Protein AF-A0A8T7AF57-F1 (afdb_monomer)

Solvent-accessible surface area (backbone atoms only — not comparable to full-atom values): 9172 Å² total; per-residue (Å²): 130,80,87,76,77,49,49,28,36,32,31,24,53,61,13,45,22,53,44,64,68,58,48,50,39,31,76,78,61,33,68,67,54,27,44,52,52,33,52,79,42,25,90,51,70,55,49,76,18,53,39,31,68,56,51,55,46,49,52,51,50,30,72,55,73,88,61,66,60,40,48,44,53,31,41,33,22,44,39,35,70,82,42,35,49,20,58,50,49,22,35,58,77,68,69,49,91,60,85,49,73,49,58,43,60,69,40,77,41,49,80,50,38,66,83,71,60,35,57,34,38,40,22,57,46,61,64,49,26,52,54,28,43,75,71,73,36,51,50,41,67,46,61,83,69,72,92,84,77,60,93,86,52,80,82,65,82,84,84,87,86,88,129

Radius of gyration: 16.0 Å; Cα contacts (8 Å, |Δi|>4): 259; chains: 1; bounding box: 39×40×46 Å

pLDDT: mean 87.39, std 12.37, range [44.38, 97.62]

Mean predicted aligned error: 5.89 Å

Secondary structure (DSSP, 8-state):
-----SEEEEEEHHHHB--HHHHHHHHHHHHHHHHHHHHHTTTSPPPB-TTHHHHHHHHHGGGSSS----EEEEEEESS-HHHHHHHHHHHHHTT-----EEE-TTS-GGGGTTTTT-SEEEES-HHHHHHHHHTT-EEEE-----S-S-TT-TT--------

Nearest PDB structures (foldseek):
  1o4w-assembly1_A-2  TM=4.824E-01  e=2.330E-03  Archaeoglobus fulgidus
  5wc8-assembly1_M  TM=5.034E-01  e=6.801E-02  Mannheimia haemolytica
  3q3i-assembly1_A  TM=5.850E-01  e=4.043E-01  Actinobacillus pleuropneumoniae serovar 1 str. 4074
  5zlt-assembly1_C  TM=4.190E-01  e=1.556E-01  Acinetobacter baumannii
  7ntf-assembly1_A  TM=5.607E-01  e=8.679E-01  Homo sapiens

Sequence (163 aa):
MPDKQKMVVAISSRALFDLQQSHLVFEEQGVEAYCQYQIEHENEVLQPGSAFPLVKKLLRLNELGKARDRVEVILLSRNSADTGLRVFNSIQAHELPITRAAFTSGNSPFRYVEPFGADVFLSSDPNDVANTLQAGVAAATMLPWTKARDSANQDKLCIAFDG

Foldseek 3Di:
DPPPQAAEEEEELQQQFPCVVLVVCCVPPNDVSSLVVLLVCLLPATHGHLCNLVLVLQQCVLVPDDHHRRYAYEYEYCDDPSSCSSSVSNCVVVVPPHDHYDYDPRDQSLVCCVVVVHQEYEYCDVVSQVVNVVVVHHYDHRDGDDPPDDPPPSNDDDDDDDD

Structure (mmCIF, N/CA/C/O backbone):
data_AF-A0A8T7AF57-F1
#
_entry.id   AF-A0A8T7AF57-F1
#
loop_
_atom_site.group_PDB
_atom_site.id
_atom_site.type_symbol
_atom_site.label_atom_id
_atom_site.label_alt_id
_atom_site.label_comp_id
_atom_site.label_asym_id
_atom_site.label_entity_id
_atom_site.label_seq_id
_atom_site.pdbx_PDB_ins_code
_atom_site.Cartn_x
_atom_site.Cartn_y
_atom_site.Cartn_z
_atom_site.occupancy
_atom_site.B_iso_or_equiv
_atom_site.auth_seq_id
_atom_site.auth_comp_id
_atom_site.auth_asym_id
_atom_site.auth_atom_id
_atom_site.pdbx_PDB_model_num
ATOM 1 N N . MET A 1 1 ? -4.411 -10.459 -26.107 1.00 46.31 1 MET A N 1
ATOM 2 C CA . MET A 1 1 ? -4.105 -9.448 -25.076 1.00 46.31 1 MET A CA 1
ATOM 3 C C . MET A 1 1 ? -3.179 -8.435 -25.725 1.00 46.31 1 MET A C 1
ATOM 5 O O . MET A 1 1 ? -2.216 -8.893 -26.331 1.00 46.31 1 MET A O 1
ATOM 9 N N . PRO A 1 2 ? -3.478 -7.126 -25.729 1.00 44.38 2 PRO A N 1
ATOM 10 C CA . PRO A 1 2 ? -2.503 -6.146 -26.202 1.00 44.38 2 PRO A CA 1
ATOM 11 C C . PRO A 1 2 ? -1.232 -6.248 -25.341 1.00 44.38 2 PRO A C 1
ATOM 13 O O . PRO A 1 2 ? -1.329 -6.614 -24.169 1.00 44.38 2 PRO A O 1
ATOM 16 N N . ASP A 1 3 ? -0.066 -5.981 -25.934 1.00 53.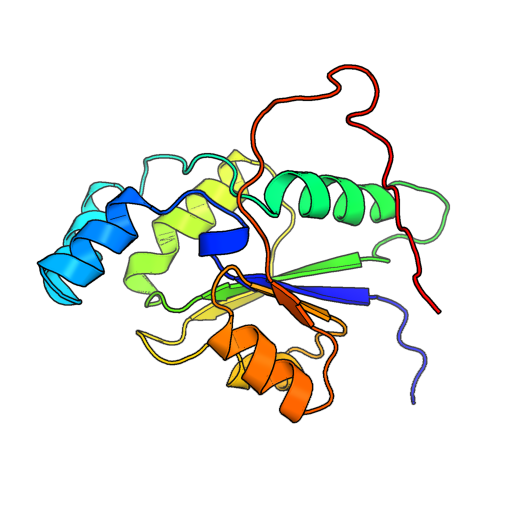12 3 ASP A N 1
ATOM 17 C CA . ASP A 1 3 ? 1.256 -6.055 -25.294 1.00 53.12 3 ASP A CA 1
ATOM 18 C C . ASP A 1 3 ? 1.275 -5.276 -23.970 1.00 53.12 3 ASP A C 1
ATOM 20 O O . ASP A 1 3 ? 1.400 -4.048 -23.938 1.00 53.12 3 ASP A O 1
ATOM 24 N N . LYS A 1 4 ? 1.133 -5.985 -22.848 1.00 63.94 4 LYS A N 1
ATOM 25 C CA . LYS A 1 4 ? 1.224 -5.379 -21.522 1.00 63.94 4 LYS A CA 1
ATOM 26 C C . LYS A 1 4 ? 2.703 -5.163 -21.207 1.00 63.94 4 LYS A C 1
ATOM 28 O O . LYS A 1 4 ? 3.398 -6.079 -20.785 1.00 63.94 4 LYS A O 1
ATOM 33 N N . GLN A 1 5 ? 3.189 -3.942 -21.433 1.00 77.00 5 GLN A N 1
ATOM 34 C CA . GLN A 1 5 ? 4.596 -3.575 -21.218 1.00 77.00 5 GLN A CA 1
ATOM 35 C C . GLN A 1 5 ? 5.009 -3.492 -19.734 1.00 77.00 5 GLN A C 1
ATOM 37 O O . GLN A 1 5 ? 6.205 -3.457 -19.446 1.00 77.00 5 GLN A O 1
ATOM 42 N N . LYS A 1 6 ? 4.049 -3.468 -18.795 1.00 88.25 6 LYS A N 1
ATOM 43 C CA . LYS A 1 6 ? 4.281 -3.193 -17.370 1.00 88.25 6 LYS A CA 1
ATOM 44 C C . LYS A 1 6 ? 3.514 -4.148 -16.459 1.00 88.25 6 LYS A C 1
ATOM 46 O O . LYS A 1 6 ? 2.305 -4.303 -16.611 1.00 88.25 6 LYS A O 1
ATOM 51 N N . MET A 1 7 ? 4.214 -4.724 -15.485 1.00 92.81 7 MET A N 1
ATOM 52 C CA . MET A 1 7 ? 3.634 -5.511 -14.400 1.00 92.81 7 MET A CA 1
ATOM 53 C C . MET A 1 7 ? 3.081 -4.576 -13.321 1.00 92.81 7 MET A C 1
ATOM 55 O O . MET A 1 7 ? 3.823 -3.779 -12.749 1.00 92.81 7 MET A O 1
ATOM 59 N N . VAL A 1 8 ? 1.792 -4.678 -13.022 1.00 95.81 8 VAL A N 1
ATOM 60 C CA . VAL A 1 8 ? 1.108 -3.873 -12.009 1.00 95.81 8 VAL A CA 1
ATOM 61 C C . VAL A 1 8 ? 0.936 -4.700 -10.739 1.00 95.81 8 VAL A C 1
ATOM 63 O O . VAL A 1 8 ? 0.230 -5.705 -10.722 1.00 95.81 8 VAL A O 1
ATOM 66 N N . VAL A 1 9 ? 1.563 -4.254 -9.658 1.00 97.25 9 VAL A N 1
ATOM 67 C CA . VAL A 1 9 ? 1.505 -4.871 -8.333 1.00 97.25 9 VAL A CA 1
ATOM 68 C C . VAL A 1 9 ? 0.579 -4.041 -7.457 1.00 97.25 9 VAL A C 1
ATOM 70 O O . VAL A 1 9 ? 0.907 -2.917 -7.078 1.00 97.25 9 VAL A O 1
ATOM 73 N N . ALA A 1 10 ? -0.582 -4.590 -7.120 1.00 97.56 10 ALA A N 1
ATOM 74 C CA . ALA A 1 10 ? -1.457 -3.992 -6.126 1.00 97.56 10 ALA A CA 1
ATOM 75 C C . ALA A 1 10 ? -1.006 -4.384 -4.720 1.00 97.56 10 ALA A C 1
ATOM 77 O O . ALA A 1 10 ? -0.710 -5.549 -4.458 1.00 97.56 10 ALA A O 1
ATOM 78 N N . ILE A 1 11 ? -0.975 -3.423 -3.799 1.00 97.62 11 ILE A N 1
ATOM 79 C CA . ILE A 1 11 ? -0.586 -3.668 -2.412 1.00 97.62 11 ILE A CA 1
ATOM 80 C C . ILE A 1 11 ? -1.562 -3.033 -1.425 1.00 97.62 11 ILE A C 1
ATOM 82 O O . ILE A 1 11 ? -1.980 -1.887 -1.588 1.00 97.62 11 ILE A O 1
ATOM 86 N N . SER A 1 12 ? -1.907 -3.776 -0.371 1.00 96.00 12 SER A N 1
ATOM 87 C CA . SER A 1 12 ? -2.698 -3.234 0.737 1.00 96.00 12 SER A CA 1
ATOM 88 C C . SER A 1 12 ? -1.881 -2.298 1.639 1.00 96.00 12 SER A C 1
ATOM 90 O O . SER A 1 12 ? -0.702 -2.554 1.892 1.00 96.00 12 SER A O 1
ATOM 92 N N . SER A 1 13 ? -2.499 -1.256 2.210 1.00 94.19 13 SER A N 1
ATOM 93 C CA . SER A 1 13 ? -1.793 -0.323 3.114 1.00 94.19 13 SER A CA 1
ATOM 94 C C . SER A 1 13 ? -1.112 -1.016 4.296 1.00 94.19 13 SER A C 1
ATOM 96 O O . SER A 1 13 ? 0.026 -0.688 4.607 1.00 94.19 13 SER A O 1
ATOM 98 N N . ARG A 1 14 ? -1.768 -2.009 4.913 1.00 92.00 14 ARG A N 1
ATOM 99 C CA . ARG A 1 14 ? -1.213 -2.776 6.046 1.00 92.00 14 ARG A CA 1
ATOM 100 C C . ARG A 1 14 ? -0.128 -3.782 5.645 1.00 92.00 14 ARG A C 1
ATOM 102 O O . ARG A 1 14 ? 0.553 -4.313 6.514 1.00 92.00 14 ARG A O 1
ATOM 109 N N . ALA A 1 15 ? -0.008 -4.119 4.360 1.00 94.81 15 ALA A N 1
ATOM 110 C CA . ALA A 1 15 ? 1.129 -4.894 3.869 1.00 94.81 15 ALA A CA 1
ATOM 111 C C . ALA A 1 15 ? 2.327 -3.973 3.605 1.00 94.81 15 ALA A C 1
ATOM 113 O O . ALA A 1 15 ? 3.465 -4.333 3.908 1.00 94.81 15 ALA A O 1
ATOM 114 N N . LEU A 1 16 ? 2.071 -2.785 3.048 1.00 96.19 16 LEU A N 1
ATOM 115 C CA . LEU A 1 16 ? 3.111 -1.811 2.728 1.00 96.19 16 LEU A CA 1
ATOM 116 C C . LEU A 1 16 ? 3.709 -1.161 3.984 1.00 96.19 16 LEU A C 1
ATOM 118 O O . LEU A 1 16 ? 4.924 -1.007 4.062 1.00 96.19 16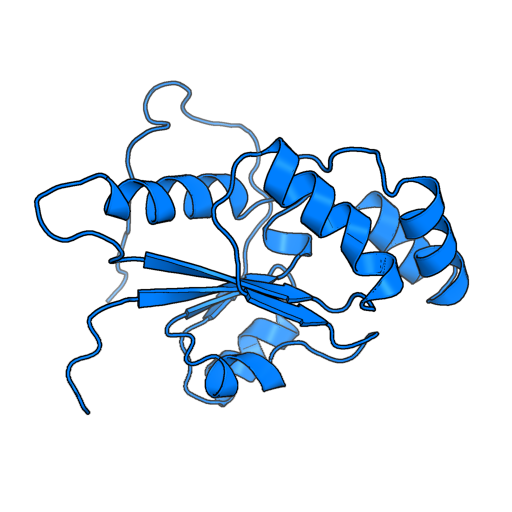 LEU A O 1
ATOM 122 N N . PHE A 1 17 ? 2.882 -0.821 4.969 1.00 95.56 17 PHE A N 1
ATOM 123 C CA . PHE A 1 17 ? 3.293 -0.143 6.198 1.00 95.56 17 PHE A CA 1
ATOM 124 C C . PHE A 1 17 ? 2.812 -0.870 7.449 1.00 95.56 17 PHE A C 1
ATOM 126 O O . PHE A 1 17 ? 1.788 -1.555 7.429 1.00 95.56 17 PHE A O 1
ATOM 133 N N . ASP A 1 18 ? 3.543 -0.686 8.545 1.00 92.88 18 ASP A N 1
ATOM 134 C CA . ASP A 1 18 ? 3.112 -1.119 9.866 1.00 92.88 18 ASP A CA 1
ATOM 135 C C . ASP A 1 18 ? 1.992 -0.204 10.369 1.00 92.88 18 ASP A C 1
ATOM 137 O O . ASP A 1 18 ? 2.198 0.968 10.683 1.00 92.88 18 ASP A O 1
ATOM 141 N N . LEU A 1 19 ? 0.788 -0.764 10.405 1.00 90.56 19 LEU A N 1
ATOM 142 C CA . LEU A 1 19 ? -0.437 -0.125 10.874 1.00 90.56 19 LEU A CA 1
ATOM 143 C C . LEU A 1 19 ? -1.043 -0.906 12.046 1.00 90.56 19 LEU A C 1
ATOM 145 O O . LEU A 1 19 ? -2.244 -0.806 12.281 1.00 90.56 19 LEU A O 1
ATOM 149 N N . GLN A 1 20 ? -0.251 -1.717 12.762 1.00 88.19 20 GLN A N 1
ATOM 150 C CA . GLN A 1 20 ? -0.775 -2.561 13.840 1.00 88.19 20 GLN A CA 1
ATOM 151 C C . GLN A 1 20 ? -1.473 -1.743 14.926 1.00 88.19 20 GLN A C 1
ATOM 153 O O . GLN A 1 20 ? -2.578 -2.097 15.321 1.00 88.19 20 GLN A O 1
ATOM 158 N N . GLN A 1 21 ? -0.887 -0.620 15.351 1.00 89.94 21 GLN A N 1
ATOM 159 C CA . GLN A 1 21 ? -1.492 0.228 16.378 1.00 89.94 21 GLN A CA 1
ATOM 160 C C . GLN A 1 21 ? -2.831 0.820 15.919 1.00 89.94 21 GLN A C 1
ATOM 162 O O . GLN A 1 21 ? -3.827 0.671 16.620 1.00 89.94 21 GLN A O 1
ATOM 167 N N . SER A 1 22 ? -2.895 1.416 14.722 1.00 88.44 22 SER A N 1
ATOM 168 C CA . SER A 1 22 ? -4.162 1.922 14.180 1.00 88.44 22 SER A CA 1
ATOM 169 C C . SER A 1 22 ? -5.182 0.794 14.009 1.00 88.44 22 SER A C 1
ATOM 171 O O . SER A 1 22 ? -6.364 0.975 14.270 1.00 88.44 22 SER A O 1
ATOM 173 N N . HIS A 1 23 ? -4.741 -0.390 13.579 1.00 87.62 23 HIS A N 1
ATOM 174 C CA . HIS A 1 23 ? -5.627 -1.536 13.415 1.00 87.62 23 HIS A CA 1
ATOM 175 C C . HIS A 1 23 ? -6.213 -2.009 14.751 1.00 87.62 23 HIS A C 1
ATOM 177 O O . HIS A 1 23 ? -7.401 -2.300 14.792 1.00 87.62 23 HIS A O 1
ATOM 183 N N . LEU A 1 24 ? -5.433 -2.010 15.837 1.00 90.25 24 LEU A N 1
ATOM 184 C CA . LEU A 1 24 ? -5.945 -2.293 17.181 1.00 90.25 24 LEU A CA 1
ATOM 185 C C . LEU A 1 24 ? -7.011 -1.276 17.605 1.00 90.25 24 LEU A C 1
ATOM 187 O O . LEU A 1 24 ? -8.066 -1.676 18.081 1.00 90.25 24 LEU A O 1
ATOM 191 N N . VAL A 1 25 ? -6.795 0.021 17.346 1.00 91.69 25 VAL A N 1
ATOM 192 C CA . VAL A 1 25 ? -7.814 1.059 17.602 1.00 91.69 25 VAL A CA 1
ATOM 193 C C . VAL A 1 25 ? -9.110 0.758 16.839 1.00 91.69 25 VAL A C 1
ATOM 195 O O . VAL A 1 25 ? -10.191 0.884 17.403 1.00 91.69 25 VAL A O 1
ATOM 198 N N . PHE A 1 26 ? -9.022 0.315 15.583 1.00 87.81 26 PHE A N 1
ATOM 199 C CA . PHE A 1 26 ? -10.199 -0.093 14.811 1.00 87.81 26 PHE A CA 1
ATOM 200 C C . PHE A 1 26 ? -10.920 -1.303 15.424 1.00 87.81 26 PHE A C 1
ATOM 202 O O . PHE A 1 26 ? -12.140 -1.264 15.566 1.00 87.81 26 PHE A O 1
ATOM 209 N N . GLU A 1 27 ? -10.186 -2.357 15.787 1.00 87.44 27 GLU A N 1
ATOM 210 C CA . GLU A 1 27 ? -10.769 -3.581 16.354 1.00 87.44 27 GLU A CA 1
ATOM 211 C C . GLU A 1 27 ? -11.422 -3.327 17.724 1.00 87.44 27 GLU A C 1
ATOM 213 O O . GLU A 1 27 ? -12.483 -3.874 18.016 1.00 87.44 27 GLU A O 1
ATOM 218 N N . GLU A 1 28 ? -10.816 -2.478 18.559 1.00 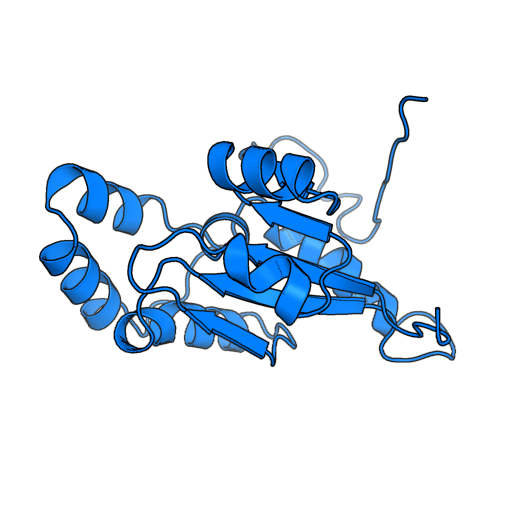94.12 28 GLU A N 1
ATOM 219 C CA . GLU A 1 28 ? -11.280 -2.218 19.927 1.00 94.12 28 GLU A CA 1
ATOM 220 C C . GLU A 1 28 ? -12.331 -1.102 20.020 1.00 94.12 28 GLU A C 1
ATOM 222 O O . GLU A 1 28 ? -13.218 -1.159 20.871 1.00 94.12 28 GLU A O 1
ATOM 227 N N . GLN A 1 29 ? -12.224 -0.067 19.180 1.00 92.75 29 GLN A N 1
ATOM 228 C CA . GLN A 1 29 ? -12.974 1.192 19.327 1.00 92.75 29 GLN A CA 1
ATOM 229 C C . GLN A 1 29 ? -13.771 1.577 18.070 1.00 92.75 29 GLN A C 1
ATOM 231 O O . GLN A 1 29 ? -14.545 2.535 18.091 1.00 92.75 29 GLN A O 1
ATOM 236 N N . GLY A 1 30 ? -13.629 0.824 16.978 1.00 87.44 30 GLY A N 1
ATOM 237 C CA . GLY A 1 30 ? -14.389 1.011 15.749 1.00 87.44 30 GLY A CA 1
ATOM 238 C C . GLY A 1 30 ? -13.850 2.096 14.811 1.00 87.44 30 GLY A C 1
ATOM 239 O O . GLY A 1 30 ? -12.773 2.670 14.984 1.00 87.44 30 GLY A O 1
ATOM 240 N N . VAL A 1 31 ? -14.624 2.355 13.753 1.00 85.50 31 VAL A N 1
ATOM 241 C CA . VAL A 1 31 ? -14.214 3.182 12.603 1.00 85.50 31 VAL A CA 1
ATOM 242 C C . VAL A 1 31 ? -13.974 4.647 12.976 1.00 85.50 31 VAL A C 1
ATOM 244 O O . VAL A 1 31 ? -13.044 5.251 12.457 1.00 85.50 31 VAL A O 1
ATOM 247 N N . GLU A 1 32 ? -14.785 5.232 13.858 1.00 88.69 32 GLU A N 1
ATOM 248 C CA . GLU A 1 32 ? -14.676 6.659 14.193 1.00 88.69 32 GLU A CA 1
ATOM 249 C C . GLU A 1 32 ? -13.379 6.967 14.955 1.00 88.69 32 GLU A C 1
ATOM 251 O O . GLU A 1 32 ? -12.617 7.844 14.545 1.00 88.69 32 GLU A O 1
ATOM 256 N N . ALA A 1 33 ? -13.068 6.175 15.987 1.00 91.50 33 ALA A N 1
ATOM 257 C CA . ALA A 1 33 ? -11.815 6.276 16.734 1.00 91.50 33 ALA A CA 1
ATOM 258 C C . ALA A 1 33 ? -10.594 6.018 15.838 1.00 91.50 33 ALA A C 1
ATOM 260 O O . ALA A 1 33 ? -9.599 6.738 15.913 1.00 91.50 33 ALA A O 1
ATOM 261 N N . TYR A 1 34 ? -10.690 5.036 14.936 1.00 89.31 34 TYR A N 1
ATOM 262 C CA . TYR A 1 34 ? -9.667 4.785 13.924 1.00 89.31 34 TYR A CA 1
ATOM 263 C C . TYR A 1 34 ? -9.414 6.010 13.037 1.00 89.31 34 TYR A C 1
ATOM 265 O O . TYR A 1 34 ? -8.262 6.379 12.800 1.00 89.31 34 TYR A O 1
ATOM 273 N N . CYS A 1 35 ? -10.481 6.642 12.540 1.00 88.31 35 CYS A N 1
ATOM 274 C CA . CYS A 1 35 ? -10.365 7.809 11.676 1.00 88.31 35 CYS A CA 1
ATOM 275 C C . CYS A 1 35 ? -9.693 8.974 12.399 1.00 88.31 35 CYS A C 1
ATOM 277 O O . CYS A 1 35 ? -8.744 9.550 11.866 1.00 88.31 35 CYS A O 1
ATOM 279 N N . GLN A 1 36 ? -10.134 9.268 13.623 1.00 91.81 36 GLN A N 1
ATOM 280 C CA . GLN A 1 36 ? -9.545 10.320 14.445 1.00 91.81 36 GLN A CA 1
ATOM 281 C C . GLN A 1 36 ? -8.060 10.049 14.713 1.00 91.81 36 GLN A C 1
ATOM 283 O O . GLN A 1 36 ? -7.223 10.919 14.480 1.00 91.81 36 GLN A O 1
ATOM 288 N N . TYR A 1 37 ? -7.716 8.812 15.085 1.00 93.06 37 TYR A N 1
ATOM 289 C CA . TYR A 1 37 ? -6.331 8.397 15.294 1.00 93.06 37 TYR A CA 1
ATOM 290 C C . TYR A 1 37 ? -5.471 8.612 14.038 1.00 93.06 37 TYR A C 1
ATOM 292 O O . TYR A 1 37 ? -4.358 9.127 14.117 1.00 93.06 37 TYR A O 1
ATOM 300 N N . GLN A 1 38 ? -5.977 8.258 12.855 1.00 92.44 38 GLN A N 1
ATOM 301 C CA . GLN A 1 38 ? -5.241 8.441 11.602 1.00 92.44 38 GLN A CA 1
ATOM 302 C C . GLN A 1 38 ? -5.015 9.914 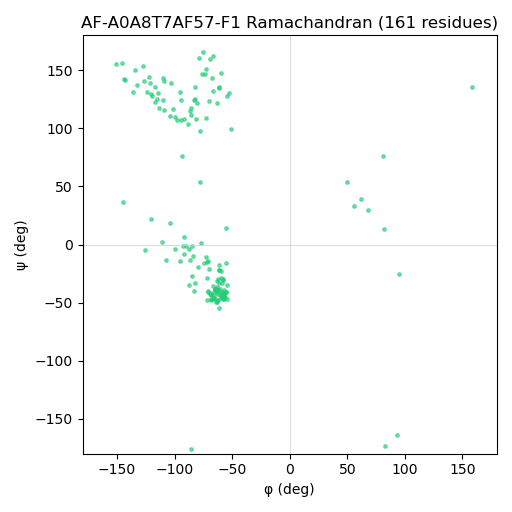11.236 1.00 92.44 38 GLN A C 1
ATOM 304 O O . GLN A 1 38 ? -3.960 10.217 10.682 1.00 92.44 38 GLN A O 1
ATOM 309 N N . ILE A 1 39 ? -5.974 10.794 11.539 1.00 91.38 39 ILE A N 1
ATOM 310 C CA . ILE A 1 39 ? -5.873 12.242 11.300 1.00 91.38 39 ILE A CA 1
ATOM 311 C C . ILE A 1 39 ? -4.875 12.876 12.275 1.00 91.38 39 ILE A C 1
ATOM 313 O O . ILE A 1 39 ? -3.973 13.593 11.857 1.00 91.38 39 ILE A O 1
ATOM 317 N N . GLU A 1 40 ? -4.971 12.566 13.570 1.00 94.62 40 GLU A N 1
ATOM 318 C CA . GLU A 1 40 ? -4.066 13.111 14.596 1.00 94.62 40 GLU A CA 1
ATOM 319 C C . GLU A 1 40 ? -2.595 12.771 14.330 1.00 94.62 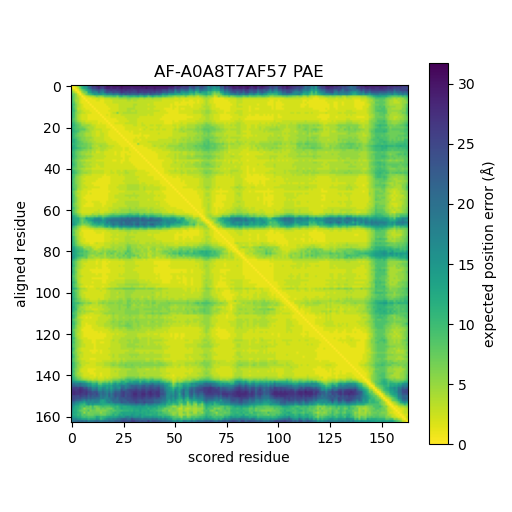40 GLU A C 1
ATOM 321 O O . GLU A 1 40 ? -1.707 13.575 14.604 1.00 94.62 40 GLU A O 1
ATOM 326 N N . HIS A 1 41 ? -2.346 11.599 13.745 1.00 94.31 41 HIS A N 1
ATOM 327 C CA . HIS A 1 41 ? -1.006 11.103 13.445 1.00 94.31 41 HIS A CA 1
ATOM 328 C C . HIS A 1 41 ? -0.670 11.228 11.945 1.00 94.31 41 HIS A C 1
ATOM 330 O O . HIS A 1 41 ? 0.238 10.552 11.462 1.00 94.31 41 HIS A O 1
ATOM 336 N N . GLU A 1 42 ? -1.384 12.061 11.171 1.00 93.94 42 GLU A N 1
ATOM 337 C CA . GLU A 1 42 ? -1.243 12.134 9.703 1.00 93.94 42 GLU A CA 1
ATOM 338 C C . GLU A 1 42 ? 0.181 12.476 9.232 1.00 93.94 42 GLU A C 1
ATOM 340 O O . GLU A 1 42 ? 0.617 12.034 8.168 1.00 93.94 42 GLU A O 1
ATOM 345 N N . ASN A 1 43 ? 0.914 13.248 10.038 1.00 94.00 43 ASN A N 1
ATOM 346 C CA . ASN A 1 43 ? 2.274 13.704 9.750 1.00 94.00 43 ASN A CA 1
ATOM 347 C C . ASN A 1 43 ? 3.344 12.764 10.327 1.00 94.00 43 ASN A C 1
ATOM 349 O O . ASN A 1 43 ? 4.540 12.976 10.128 1.00 94.00 43 ASN A O 1
ATOM 353 N N . GLU A 1 44 ? 2.932 11.705 11.024 1.00 95.69 44 GLU A N 1
ATOM 354 C CA . GLU A 1 44 ? 3.839 10.683 11.523 1.00 95.69 44 GLU A CA 1
ATOM 355 C C . GLU A 1 44 ? 4.075 9.607 10.469 1.00 95.69 44 GLU A C 1
ATOM 357 O O . GLU A 1 44 ? 3.176 8.834 10.114 1.00 95.69 44 GLU A O 1
ATOM 362 N N . VAL A 1 45 ? 5.323 9.533 10.009 1.00 96.31 45 VAL A N 1
ATOM 363 C CA . VAL A 1 45 ? 5.760 8.565 9.004 1.00 96.31 45 VAL A CA 1
ATOM 364 C C . VAL A 1 45 ? 5.619 7.141 9.539 1.00 96.31 45 VAL A C 1
ATOM 366 O O . VAL A 1 45 ? 6.234 6.760 10.540 1.00 96.31 45 VAL A O 1
ATOM 369 N N . LEU A 1 46 ? 4.839 6.331 8.825 1.00 95.75 46 LEU A N 1
ATOM 370 C CA . LEU A 1 46 ? 4.639 4.926 9.146 1.00 95.75 46 LEU A CA 1
ATOM 371 C C . LEU A 1 46 ? 5.924 4.124 8.926 1.00 95.75 46 LEU A C 1
ATOM 373 O O . LEU A 1 46 ? 6.680 4.336 7.969 1.00 95.75 46 LEU A O 1
ATOM 377 N N . GLN A 1 47 ? 6.146 3.147 9.802 1.00 95.81 47 GLN A N 1
ATOM 378 C CA . GLN A 1 47 ? 7.257 2.217 9.658 1.00 95.81 47 GLN A CA 1
ATOM 379 C C . GLN A 1 47 ? 7.001 1.227 8.508 1.00 95.81 47 GLN A C 1
ATOM 381 O O . GLN A 1 47 ? 5.847 0.911 8.209 1.00 95.81 47 GLN A O 1
ATOM 386 N N . PRO A 1 48 ? 8.057 0.714 7.852 1.00 95.38 48 PRO A N 1
ATOM 387 C CA . PRO A 1 48 ? 7.939 -0.321 6.828 1.00 95.38 48 PRO A CA 1
ATOM 388 C C . PRO A 1 48 ? 7.157 -1.559 7.293 1.00 95.38 48 PRO A C 1
ATOM 390 O O . PRO A 1 48 ? 7.470 -2.140 8.331 1.00 95.38 48 PRO A O 1
ATOM 393 N N . GLY A 1 49 ? 6.179 -1.985 6.491 1.00 93.50 49 GLY A N 1
ATOM 394 C CA . GLY A 1 49 ? 5.412 -3.216 6.696 1.00 93.50 49 GLY A CA 1
ATOM 395 C C . GLY A 1 49 ? 6.092 -4.455 6.103 1.00 93.50 49 GLY A C 1
ATOM 396 O O . GLY A 1 49 ? 7.195 -4.392 5.553 1.00 93.50 49 GLY A O 1
ATOM 397 N N . SER A 1 50 ? 5.413 -5.604 6.174 1.00 92.38 50 SER A N 1
ATOM 398 C CA . SER A 1 50 ? 5.957 -6.903 5.744 1.00 92.38 50 SER A CA 1
ATOM 399 C C . SER A 1 50 ? 6.321 -6.968 4.257 1.00 92.38 50 SER A C 1
ATOM 401 O O . SER A 1 50 ? 7.294 -7.623 3.888 1.00 92.38 50 SER A O 1
ATOM 403 N N . ALA A 1 51 ? 5.581 -6.270 3.396 1.00 93.31 51 ALA A N 1
ATOM 404 C CA . ALA A 1 51 ? 5.827 -6.248 1.955 1.00 93.31 51 ALA A CA 1
ATOM 405 C C . ALA A 1 51 ? 6.754 -5.115 1.502 1.00 93.31 51 ALA A C 1
ATOM 407 O O . ALA A 1 51 ? 7.183 -5.107 0.347 1.00 93.31 51 ALA A O 1
ATOM 408 N N . PHE A 1 52 ? 7.106 -4.179 2.384 1.00 94.88 52 PHE A N 1
ATOM 409 C CA . PHE A 1 52 ? 7.923 -3.022 2.026 1.00 94.88 52 PHE A CA 1
ATOM 410 C C . PHE A 1 52 ? 9.277 -3.395 1.388 1.00 94.88 52 PHE A C 1
ATOM 412 O O . PHE A 1 52 ? 9.616 -2.827 0.344 1.00 94.88 52 PHE A O 1
ATOM 419 N N . PRO A 1 53 ? 10.054 -4.370 1.913 1.00 92.38 53 PRO A N 1
ATOM 420 C CA . PRO A 1 53 ? 11.319 -4.756 1.286 1.00 92.38 53 PRO A CA 1
ATOM 421 C C . PRO A 1 53 ? 11.131 -5.327 -0.123 1.00 92.38 53 PRO A C 1
ATOM 423 O O . PRO A 1 53 ? 11.934 -5.051 -1.013 1.00 92.38 53 PRO A O 1
ATOM 426 N N . LEU A 1 54 ? 10.065 -6.104 -0.334 1.00 92.50 54 LEU A N 1
ATOM 427 C CA . LEU A 1 54 ? 9.723 -6.662 -1.640 1.00 92.50 54 LEU A CA 1
ATOM 428 C C . LEU A 1 54 ? 9.350 -5.548 -2.625 1.00 92.50 54 LEU A C 1
ATOM 430 O O . LEU A 1 54 ? 9.881 -5.519 -3.731 1.00 92.50 54 LEU A O 1
ATOM 434 N N . VAL A 1 55 ? 8.516 -4.595 -2.205 1.00 94.62 55 VAL A N 1
ATOM 435 C CA . VAL A 1 55 ? 8.126 -3.431 -3.015 1.00 94.62 55 VAL A CA 1
ATOM 436 C C . VAL A 1 55 ? 9.341 -2.628 -3.467 1.00 94.62 55 VAL A C 1
ATOM 438 O O . VAL A 1 55 ? 9.467 -2.356 -4.660 1.00 94.62 55 VAL A O 1
ATOM 441 N N . LYS A 1 56 ? 10.287 -2.324 -2.567 1.00 94.19 56 LYS A N 1
ATOM 442 C CA . LYS A 1 56 ? 11.525 -1.623 -2.953 1.00 94.19 56 LYS A CA 1
ATOM 443 C C . LYS A 1 56 ? 12.336 -2.400 -3.991 1.00 94.19 56 LYS A C 1
ATOM 445 O O . LYS A 1 56 ? 12.805 -1.818 -4.965 1.00 94.19 56 LYS A O 1
ATOM 450 N N . LYS A 1 57 ? 12.479 -3.717 -3.814 1.00 92.00 57 LYS A N 1
ATOM 451 C CA . LYS A 1 57 ? 13.205 -4.578 -4.763 1.00 92.00 57 LYS A CA 1
ATOM 452 C C . LYS A 1 57 ? 12.530 -4.627 -6.133 1.00 92.00 57 LYS A C 1
ATOM 454 O O . LYS A 1 57 ? 13.221 -4.571 -7.145 1.00 92.00 57 LYS A O 1
ATOM 459 N N . LEU A 1 58 ? 11.201 -4.709 -6.165 1.00 92.81 58 LEU A N 1
ATOM 460 C CA . LEU A 1 58 ? 10.415 -4.713 -7.398 1.00 92.81 58 LEU A CA 1
ATOM 461 C C . LEU A 1 58 ? 10.523 -3.377 -8.140 1.00 92.81 58 LEU A C 1
ATOM 463 O O . LEU A 1 58 ? 10.778 -3.365 -9.339 1.00 92.81 58 LEU A O 1
ATOM 467 N N . LEU A 1 59 ? 10.399 -2.255 -7.429 1.00 92.75 59 LEU A N 1
ATOM 468 C CA . LEU A 1 59 ? 10.529 -0.919 -8.012 1.00 92.75 59 LEU A CA 1
ATOM 469 C C . LEU A 1 59 ? 11.929 -0.664 -8.577 1.00 92.75 59 LEU A C 1
ATOM 471 O O . LEU A 1 59 ? 12.054 -0.090 -9.656 1.00 92.75 59 LEU A O 1
ATOM 475 N N . ARG A 1 60 ? 12.978 -1.173 -7.922 1.00 90.94 60 ARG A N 1
ATOM 476 C CA . ARG A 1 60 ? 14.358 -1.078 -8.421 1.00 90.94 60 ARG A CA 1
ATOM 477 C C . ARG A 1 60 ? 14.568 -1.783 -9.763 1.00 90.94 60 ARG A C 1
ATOM 479 O O . ARG A 1 60 ? 15.474 -1.412 -10.502 1.00 90.94 60 ARG A O 1
ATOM 486 N N . LEU A 1 61 ? 13.724 -2.749 -10.142 1.00 89.06 61 LEU A N 1
ATOM 487 C CA . LEU A 1 61 ? 13.791 -3.358 -11.479 1.00 89.06 61 LEU A CA 1
ATOM 488 C C . LEU A 1 61 ? 13.584 -2.329 -12.603 1.00 89.06 61 LEU A C 1
ATOM 490 O O . LEU A 1 61 ? 14.061 -2.550 -13.715 1.00 89.06 61 LEU A O 1
ATOM 494 N N . ASN A 1 62 ? 12.929 -1.198 -12.317 1.00 90.12 62 ASN A N 1
ATOM 495 C CA . ASN A 1 62 ? 12.756 -0.098 -13.269 1.00 90.12 62 ASN A CA 1
ATOM 496 C C . ASN A 1 62 ? 14.059 0.654 -13.565 1.00 90.12 62 ASN A C 1
ATOM 498 O O . ASN A 1 62 ? 14.172 1.292 -14.609 1.00 90.12 62 ASN A O 1
ATOM 502 N N . GLU A 1 63 ? 15.046 0.561 -12.674 1.00 87.38 63 GLU A N 1
ATOM 503 C CA . GLU A 1 63 ? 16.377 1.152 -12.839 1.00 87.38 63 GLU A CA 1
ATOM 504 C C . GLU A 1 63 ? 17.324 0.217 -13.612 1.00 87.38 63 GLU A C 1
ATOM 506 O O . GLU A 1 63 ? 18.394 0.628 -14.065 1.00 87.38 63 GLU A O 1
ATOM 511 N N . LEU A 1 64 ? 16.939 -1.054 -13.787 1.00 82.00 64 LEU A N 1
ATOM 512 C CA . LEU A 1 64 ? 17.768 -2.074 -14.418 1.00 82.00 64 LEU A CA 1
ATOM 513 C C . LEU A 1 64 ? 17.506 -2.158 -15.935 1.00 82.00 64 LEU A C 1
ATOM 515 O O . LEU A 1 64 ? 16.516 -2.715 -16.422 1.00 82.00 64 LEU A O 1
ATOM 519 N N . GLY A 1 65 ? 18.472 -1.676 -16.717 1.00 71.38 65 GLY A N 1
ATOM 520 C CA . GLY A 1 65 ? 18.520 -1.835 -18.175 1.00 71.38 65 GLY A CA 1
ATOM 521 C C . GLY A 1 65 ? 17.888 -0.685 -18.967 1.00 71.38 65 GLY A C 1
ATOM 522 O O . GLY A 1 65 ? 17.712 0.417 -18.466 1.00 71.38 65 GLY A O 1
ATOM 523 N N . LYS A 1 66 ? 17.605 -0.923 -20.258 1.00 69.94 66 LYS A N 1
ATOM 524 C CA . LYS A 1 66 ? 17.150 0.125 -21.198 1.00 69.94 66 LYS A CA 1
ATOM 525 C C . LYS A 1 66 ? 15.640 0.390 -21.161 1.00 69.94 66 LYS A C 1
ATOM 527 O O . LYS A 1 66 ? 15.216 1.490 -21.499 1.00 69.94 66 LYS A O 1
ATOM 532 N N . ALA A 1 67 ? 14.843 -0.612 -20.789 1.00 67.12 67 ALA A N 1
ATOM 533 C CA . ALA A 1 67 ? 13.393 -0.487 -20.669 1.00 67.12 67 ALA A CA 1
ATOM 534 C C . ALA A 1 67 ? 13.041 0.044 -19.276 1.00 67.12 67 ALA A C 1
ATOM 536 O O . ALA A 1 67 ? 13.248 -0.662 -18.284 1.00 67.12 67 ALA A O 1
ATOM 537 N N . ARG A 1 68 ? 12.546 1.284 -19.238 1.00 71.88 68 ARG A N 1
ATOM 538 C CA . ARG A 1 68 ? 12.006 1.937 -18.040 1.00 71.88 68 ARG A CA 1
ATOM 539 C C . ARG A 1 68 ? 10.583 1.440 -17.767 1.00 71.88 68 ARG A C 1
ATOM 541 O O . ARG A 1 68 ? 9.943 0.889 -18.659 1.00 71.88 68 ARG A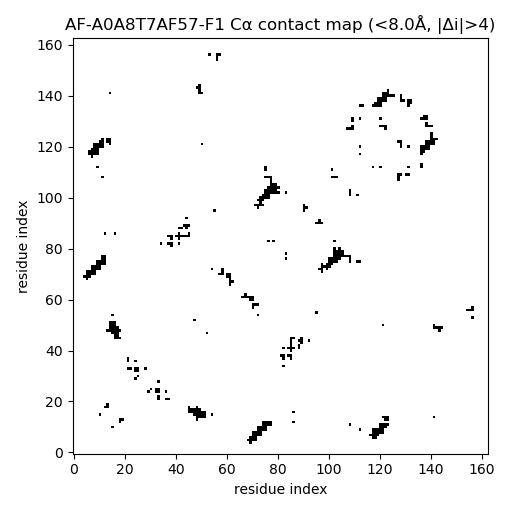 O 1
ATOM 548 N N . ASP A 1 69 ? 10.121 1.626 -16.534 1.00 82.06 69 ASP A N 1
ATOM 549 C CA . ASP A 1 69 ? 8.719 1.434 -16.129 1.00 82.06 69 ASP A CA 1
ATOM 550 C C . ASP A 1 69 ? 8.160 0.008 -16.284 1.00 82.06 69 ASP A C 1
ATOM 552 O O . ASP A 1 69 ? 6.994 -0.173 -16.625 1.00 82.06 69 ASP A O 1
ATOM 556 N N . ARG A 1 70 ? 8.966 -1.018 -15.984 1.00 89.38 70 ARG A N 1
ATOM 557 C CA . ARG A 1 70 ? 8.558 -2.437 -16.032 1.00 89.38 70 ARG A CA 1
ATOM 558 C C . ARG A 1 70 ? 7.603 -2.840 -14.914 1.00 89.38 70 ARG A C 1
ATOM 560 O O . ARG A 1 70 ? 6.828 -3.774 -15.087 1.00 89.38 70 ARG A O 1
ATOM 567 N N . VAL A 1 71 ? 7.690 -2.175 -13.768 1.00 93.81 71 VAL A N 1
ATOM 568 C CA . VAL A 1 71 ? 6.894 -2.443 -12.572 1.00 93.81 71 VAL A CA 1
ATOM 569 C C . VAL A 1 71 ? 6.160 -1.181 -12.156 1.00 93.81 71 VAL A C 1
ATOM 571 O O . VAL A 1 71 ? 6.750 -0.110 -12.020 1.00 93.81 71 VAL A O 1
ATOM 574 N N . GLU A 1 72 ? 4.863 -1.314 -11.914 1.00 95.56 72 GLU A N 1
ATOM 575 C CA . GLU A 1 72 ? 4.062 -0.342 -11.185 1.00 95.56 72 GLU A CA 1
ATOM 576 C C . GLU A 1 72 ? 3.674 -0.910 -9.839 1.00 95.56 72 GLU A C 1
ATOM 578 O O . GLU A 1 72 ? 3.291 -2.073 -9.757 1.00 95.56 72 GLU A O 1
ATOM 583 N N . VAL A 1 73 ? 3.687 -0.073 -8.810 1.00 97.19 73 VAL A N 1
ATOM 584 C CA . VAL A 1 73 ? 3.057 -0.407 -7.539 1.00 97.19 73 VAL A CA 1
ATOM 585 C C . VAL A 1 73 ? 1.895 0.549 -7.329 1.00 97.19 73 VAL A C 1
ATOM 587 O O . VAL A 1 73 ? 2.056 1.760 -7.475 1.00 97.19 73 VAL A O 1
ATOM 590 N N . ILE A 1 74 ? 0.729 -0.002 -7.003 1.00 97.12 74 ILE A N 1
ATOM 591 C CA . ILE A 1 74 ? -0.485 0.756 -6.696 1.00 97.12 74 ILE A CA 1
ATOM 592 C C . ILE A 1 74 ? -0.990 0.409 -5.306 1.00 97.12 74 ILE A C 1
ATOM 594 O O . ILE A 1 74 ? -0.920 -0.743 -4.877 1.00 97.12 74 ILE A O 1
ATOM 598 N N . LEU A 1 75 ? -1.535 1.398 -4.609 1.00 97.19 75 LEU A N 1
ATOM 599 C CA . LEU A 1 75 ? -2.053 1.214 -3.260 1.00 97.19 75 LEU A CA 1
ATOM 600 C C . LEU A 1 75 ? -3.559 0.927 -3.291 1.00 97.19 75 LEU A C 1
ATOM 602 O O . LEU A 1 75 ? -4.332 1.742 -3.780 1.00 97.19 75 LEU A O 1
ATOM 606 N N . LEU A 1 76 ? -4.008 -0.179 -2.705 1.00 95.69 76 LEU A N 1
ATOM 607 C CA . LEU A 1 76 ? -5.431 -0.414 -2.453 1.00 95.69 76 LEU A CA 1
ATOM 608 C C . LEU A 1 76 ? -5.675 -0.419 -0.944 1.00 95.69 76 LEU A C 1
ATOM 610 O O . LEU A 1 76 ? -5.132 -1.249 -0.220 1.00 95.69 76 LEU A O 1
ATOM 614 N N . SER A 1 77 ? -6.472 0.515 -0.444 1.00 92.69 77 SER A N 1
ATOM 615 C CA . SER A 1 77 ? -6.625 0.739 0.989 1.00 92.69 77 SER A CA 1
ATOM 616 C C . SER A 1 77 ? -8.064 0.585 1.448 1.00 92.69 77 SER A C 1
ATOM 618 O O . SER A 1 77 ? -8.982 1.096 0.812 1.00 92.69 77 SER A O 1
ATOM 620 N N . ARG A 1 78 ? -8.232 -0.052 2.612 1.00 89.06 78 ARG A N 1
ATOM 621 C CA . ARG A 1 78 ? -9.485 -0.037 3.379 1.00 89.06 78 ARG A CA 1
ATOM 622 C C . ARG A 1 78 ? -9.741 1.313 4.044 1.00 89.06 78 ARG A C 1
ATOM 624 O O . ARG A 1 78 ? -10.839 1.536 4.535 1.00 89.06 78 ARG A O 1
ATOM 631 N N . ASN A 1 79 ? -8.764 2.212 4.066 1.00 85.56 79 ASN A N 1
ATOM 632 C CA . ASN A 1 79 ? -8.933 3.539 4.637 1.00 85.56 79 ASN A CA 1
ATOM 633 C C . ASN A 1 79 ? -9.932 4.358 3.806 1.00 85.56 79 ASN A C 1
ATOM 635 O O . ASN A 1 79 ? -10.214 4.041 2.645 1.00 85.56 79 ASN A O 1
ATOM 639 N N . SER A 1 80 ? -10.460 5.424 4.401 1.00 83.81 80 SER A N 1
ATOM 640 C CA . SER A 1 80 ? -11.102 6.500 3.644 1.00 83.81 80 SER A CA 1
ATOM 641 C C . SER A 1 80 ? -10.040 7.373 2.967 1.00 83.81 80 SER A C 1
ATOM 643 O O . SER A 1 80 ? -8.861 7.309 3.318 1.00 83.81 80 SER A O 1
ATOM 645 N N . ALA A 1 81 ? -10.451 8.211 2.014 1.00 79.69 81 ALA A N 1
ATOM 646 C CA . ALA A 1 81 ? -9.555 9.208 1.430 1.00 79.69 81 ALA A CA 1
ATOM 647 C C . ALA A 1 81 ? -9.004 10.164 2.507 1.00 79.69 81 ALA A C 1
ATOM 649 O O . ALA A 1 81 ? -7.804 10.430 2.528 1.00 79.69 81 ALA A O 1
ATOM 650 N N . ASP A 1 82 ? -9.854 10.574 3.454 1.00 77.31 82 ASP A N 1
ATOM 651 C CA . ASP A 1 82 ? -9.491 11.489 4.546 1.00 77.31 82 ASP A CA 1
ATOM 652 C C . ASP A 1 82 ? -8.414 10.896 5.468 1.00 77.31 82 ASP A C 1
ATOM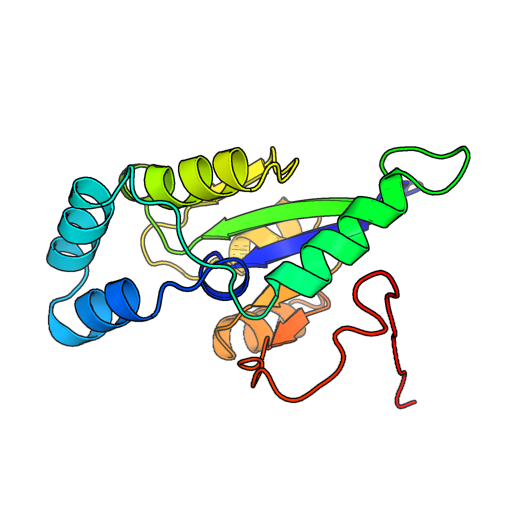 654 O O . ASP A 1 82 ? -7.468 11.567 5.860 1.00 77.31 82 ASP A O 1
ATOM 658 N N . THR A 1 83 ? -8.498 9.595 5.756 1.00 81.75 83 THR A N 1
ATOM 659 C CA . THR A 1 83 ? -7.528 8.870 6.605 1.00 81.75 83 THR A CA 1
ATOM 660 C C . THR A 1 83 ? -6.360 8.274 5.813 1.00 81.75 83 THR A C 1
ATOM 662 O O . THR A 1 83 ? -5.457 7.638 6.375 1.00 81.75 83 THR A O 1
ATOM 665 N N . GLY A 1 84 ? -6.379 8.454 4.490 1.00 87.00 84 GLY A N 1
ATOM 666 C CA . GLY A 1 84 ? -5.361 7.998 3.553 1.00 87.00 84 GLY A CA 1
ATOM 667 C C . GLY A 1 84 ? -4.128 8.897 3.508 1.00 87.00 84 GLY A C 1
ATOM 668 O O . GLY A 1 84 ? -3.063 8.426 3.103 1.00 87.00 84 GLY A O 1
ATOM 669 N N . LEU A 1 85 ? -4.234 10.151 3.969 1.00 91.44 85 LEU A N 1
ATOM 670 C CA . LEU A 1 85 ? -3.132 11.119 3.948 1.00 91.44 85 LEU A CA 1
ATOM 671 C C . LEU A 1 85 ? -1.896 10.616 4.692 1.00 91.44 85 LEU A C 1
ATOM 673 O O . LEU A 1 85 ? -0.806 10.675 4.136 1.00 91.44 85 LEU A O 1
ATOM 677 N N . ARG A 1 86 ? -2.052 9.995 5.870 1.00 93.94 86 ARG A N 1
ATOM 678 C CA . ARG A 1 86 ? -0.920 9.392 6.599 1.00 93.94 86 ARG A CA 1
ATOM 679 C C . ARG A 1 86 ? -0.148 8.375 5.756 1.00 93.94 86 ARG A C 1
ATOM 681 O O . ARG A 1 86 ? 1.083 8.322 5.785 1.00 93.94 86 ARG A O 1
ATOM 688 N N . VAL A 1 87 ? -0.870 7.558 4.987 1.00 94.19 87 VAL A N 1
ATOM 689 C CA . VAL A 1 87 ? -0.268 6.548 4.110 1.00 94.19 87 VAL A CA 1
ATOM 690 C C . VAL A 1 87 ? 0.465 7.222 2.951 1.00 94.19 87 VAL A C 1
ATOM 692 O O . VAL A 1 87 ? 1.590 6.833 2.657 1.00 94.19 87 VAL A O 1
ATOM 695 N N . PHE A 1 88 ? -0.111 8.255 2.333 1.00 93.69 88 PHE A N 1
ATOM 696 C CA . PHE A 1 88 ? 0.557 9.013 1.270 1.00 93.69 88 PHE A CA 1
ATOM 697 C C . PHE A 1 88 ? 1.776 9.797 1.756 1.00 93.69 88 PHE A C 1
ATOM 699 O O . PHE A 1 88 ? 2.825 9.727 1.120 1.00 93.69 88 PHE A O 1
ATOM 706 N N . ASN A 1 89 ? 1.677 10.466 2.904 1.00 95.12 89 ASN A N 1
ATOM 707 C CA . ASN A 1 89 ? 2.800 11.145 3.548 1.00 95.12 89 ASN A CA 1
ATOM 708 C C . ASN A 1 89 ? 3.942 10.156 3.806 1.00 95.12 89 ASN A C 1
ATOM 710 O O . ASN A 1 89 ? 5.105 10.464 3.561 1.00 95.12 89 ASN A O 1
ATOM 714 N N . SER A 1 90 ? 3.607 8.927 4.210 1.00 96.81 90 SER A N 1
ATOM 715 C CA . SER A 1 90 ? 4.586 7.851 4.380 1.00 96.81 90 SER A CA 1
ATOM 716 C C . SER A 1 90 ? 5.172 7.376 3.045 1.00 96.81 90 SER A C 1
ATOM 718 O O . SER A 1 90 ? 6.382 7.213 2.944 1.00 96.81 90 SER A O 1
ATOM 720 N N . ILE A 1 91 ? 4.361 7.199 1.994 1.00 97.00 91 ILE A N 1
ATOM 721 C CA . ILE A 1 91 ? 4.839 6.883 0.631 1.00 97.00 91 ILE A CA 1
ATOM 722 C C . ILE A 1 91 ? 5.860 7.923 0.165 1.00 97.00 91 ILE A C 1
ATOM 724 O O . ILE A 1 91 ? 6.929 7.549 -0.315 1.00 97.00 91 ILE A O 1
ATOM 728 N N . GLN A 1 92 ? 5.548 9.208 0.347 1.00 96.31 92 GLN A N 1
ATOM 729 C CA . GLN A 1 92 ? 6.417 10.316 -0.031 1.00 96.31 92 GLN A CA 1
ATOM 730 C C . GLN A 1 92 ? 7.696 10.351 0.812 1.00 96.31 92 GLN A C 1
ATOM 732 O O . GLN A 1 92 ? 8.783 10.463 0.252 1.00 96.31 92 GLN A O 1
ATOM 737 N N . ALA A 1 93 ? 7.588 10.215 2.137 1.00 97.44 93 ALA A N 1
ATOM 738 C CA . ALA A 1 93 ? 8.738 10.213 3.043 1.00 97.44 93 ALA A CA 1
ATOM 739 C C . ALA A 1 93 ? 9.703 9.042 2.789 1.00 97.44 93 ALA A C 1
ATOM 741 O O . ALA A 1 93 ? 10.901 9.168 3.025 1.00 97.44 93 ALA A O 1
ATOM 742 N N . HIS A 1 94 ? 9.188 7.912 2.295 1.00 97.06 94 HIS A N 1
ATOM 743 C CA . HIS A 1 94 ? 9.973 6.741 1.893 1.00 97.06 94 HIS A CA 1
ATOM 744 C C . HIS A 1 94 ? 10.376 6.743 0.408 1.00 97.06 94 HIS A C 1
ATOM 746 O O . HIS A 1 94 ? 10.919 5.744 -0.067 1.00 97.06 94 HIS A O 1
ATOM 752 N N . GLU A 1 95 ? 10.099 7.829 -0.322 1.00 96.56 95 GLU A N 1
ATOM 753 C CA . GLU A 1 95 ? 10.459 8.026 -1.734 1.00 96.56 95 GLU A CA 1
ATOM 754 C C . GLU A 1 95 ? 9.935 6.921 -2.674 1.00 96.56 95 GLU A C 1
ATOM 756 O O . GLU A 1 95 ? 10.559 6.564 -3.674 1.00 96.56 95 GLU A O 1
ATOM 761 N N . LEU A 1 96 ? 8.763 6.355 -2.368 1.00 96.56 96 LEU A N 1
ATOM 762 C CA . LEU A 1 96 ? 8.141 5.336 -3.210 1.00 96.56 96 LEU A CA 1
ATOM 763 C C . LEU A 1 96 ? 7.362 6.005 -4.364 1.00 96.56 96 LEU A C 1
ATOM 765 O O . LEU A 1 96 ? 6.443 6.779 -4.095 1.00 96.56 96 LEU A O 1
ATOM 769 N N . PRO A 1 97 ? 7.633 5.683 -5.647 1.00 95.12 97 PRO A N 1
ATOM 770 C CA . PRO A 1 97 ? 6.947 6.263 -6.807 1.00 95.12 97 PRO A CA 1
ATOM 771 C C . PRO A 1 97 ? 5.552 5.642 -7.032 1.00 95.12 97 PRO A C 1
ATOM 773 O O . PRO A 1 97 ? 5.243 5.128 -8.107 1.00 95.12 97 PRO A O 1
ATOM 776 N N . ILE A 1 98 ? 4.704 5.653 -6.002 1.00 95.62 98 ILE A N 1
ATOM 777 C CA . ILE A 1 98 ? 3.328 5.143 -6.044 1.00 95.62 98 ILE A CA 1
ATOM 778 C C . ILE A 1 98 ? 2.395 6.311 -6.362 1.00 95.62 98 ILE A C 1
ATOM 780 O O . ILE A 1 98 ? 2.154 7.174 -5.523 1.00 95.62 98 ILE A O 1
ATOM 784 N N . THR A 1 99 ? 1.863 6.336 -7.583 1.00 89.31 99 THR A N 1
ATOM 785 C CA . THR A 1 99 ? 1.047 7.454 -8.095 1.00 89.31 99 THR A CA 1
ATOM 786 C C . THR A 1 99 ? -0.441 7.134 -8.208 1.00 89.31 99 THR A C 1
ATOM 788 O O . THR A 1 99 ? -1.252 8.043 -8.373 1.00 89.31 99 THR A O 1
ATOM 791 N N . ARG A 1 100 ? -0.825 5.855 -8.109 1.00 94.00 100 ARG A N 1
ATOM 792 C CA . ARG A 1 100 ? -2.223 5.411 -8.134 1.00 94.00 100 ARG A CA 1
ATOM 793 C C . ARG A 1 100 ? -2.608 4.752 -6.821 1.00 94.00 100 ARG A C 1
ATOM 795 O O . ARG A 1 100 ? -1.887 3.892 -6.309 1.00 94.00 100 ARG A O 1
ATOM 802 N N . ALA A 1 101 ? -3.791 5.112 -6.333 1.00 94.38 101 ALA A N 1
ATOM 803 C CA . ALA A 1 101 ? -4.398 4.475 -5.181 1.00 94.38 101 ALA A CA 1
ATOM 804 C C . ALA A 1 101 ? -5.926 4.399 -5.293 1.00 94.38 101 ALA A C 1
ATOM 806 O O . ALA A 1 101 ? -6.542 5.217 -5.975 1.00 94.38 101 ALA A O 1
ATOM 807 N N . ALA A 1 102 ? -6.525 3.450 -4.576 1.00 93.50 102 ALA A N 1
ATOM 808 C CA . ALA A 1 102 ? -7.958 3.397 -4.310 1.00 93.50 102 ALA A CA 1
ATOM 809 C C . ALA A 1 102 ? -8.208 3.284 -2.804 1.00 93.50 102 ALA A C 1
ATOM 811 O O . ALA A 1 102 ? -7.515 2.537 -2.112 1.00 93.50 102 ALA A O 1
ATOM 812 N N . PHE A 1 103 ? -9.229 3.989 -2.326 1.00 91.00 103 PHE A N 1
ATOM 813 C CA . PHE A 1 103 ? -9.678 3.983 -0.937 1.00 91.00 103 PHE A CA 1
ATOM 814 C C . PHE A 1 103 ? -11.120 3.503 -0.895 1.00 91.00 103 PHE A C 1
ATOM 816 O O . PHE A 1 103 ? -11.963 4.004 -1.638 1.00 91.00 103 PHE A O 1
ATOM 823 N N . THR A 1 104 ? -11.397 2.504 -0.065 1.00 90.19 104 THR A N 1
ATOM 824 C CA . THR A 1 104 ? -12.681 1.792 -0.068 1.00 90.19 104 THR A CA 1
ATOM 825 C C . THR A 1 104 ? -13.536 2.055 1.170 1.00 90.19 104 THR A C 1
ATOM 827 O O . THR A 1 104 ? -14.626 1.482 1.282 1.00 90.19 104 THR A O 1
ATOM 830 N N . SER A 1 105 ? -13.073 2.914 2.087 1.00 86.94 105 SER A N 1
ATOM 831 C CA . SER A 1 105 ? -13.808 3.349 3.286 1.00 86.94 105 SER A CA 1
ATOM 832 C C . SER A 1 105 ? -14.397 2.175 4.083 1.00 86.94 105 SER A C 1
ATOM 834 O O . SER A 1 105 ? -15.600 2.090 4.313 1.00 86.94 105 SER A O 1
ATOM 836 N N . GLY A 1 106 ? -13.544 1.217 4.441 1.00 83.12 106 GLY A N 1
ATOM 837 C CA . GLY A 1 106 ? -13.850 0.020 5.229 1.00 83.12 106 GLY A CA 1
ATOM 838 C C . GLY A 1 106 ? -14.151 -1.225 4.394 1.00 83.12 106 GLY A C 1
ATOM 839 O O . GLY A 1 106 ? -13.911 -2.349 4.841 1.00 83.12 106 GLY A O 1
ATOM 840 N N . ASN A 1 107 ? -14.612 -1.059 3.152 1.00 86.44 107 ASN A N 1
ATOM 841 C CA . ASN A 1 107 ? -14.915 -2.194 2.280 1.00 86.44 107 ASN A CA 1
ATOM 842 C C . ASN A 1 107 ? -13.648 -2.939 1.853 1.00 86.44 107 ASN A C 1
ATOM 844 O O . ASN A 1 107 ? -12.557 -2.377 1.839 1.00 86.44 107 ASN A O 1
ATOM 848 N N . SER A 1 108 ? -13.779 -4.192 1.424 1.00 87.69 108 SER A N 1
ATOM 849 C CA . SER A 1 108 ? -12.623 -4.906 0.882 1.00 87.69 108 SER A CA 1
ATOM 850 C C . SER A 1 108 ? -12.050 -4.216 -0.374 1.00 87.69 108 SER A C 1
ATOM 852 O O . SER A 1 108 ? -12.820 -3.854 -1.276 1.00 87.69 108 SER A O 1
ATOM 854 N N . PRO A 1 109 ? -10.712 -4.071 -0.464 1.00 89.88 109 PRO A N 1
ATOM 855 C CA . PRO A 1 109 ? -10.027 -3.526 -1.628 1.00 89.88 109 PRO A CA 1
ATOM 856 C C . PRO A 1 109 ? -10.032 -4.468 -2.836 1.00 89.88 109 PRO A C 1
ATOM 858 O O . PRO A 1 109 ? -9.759 -3.999 -3.940 1.00 89.88 109 PRO A O 1
ATOM 861 N N . PHE A 1 110 ? -10.361 -5.762 -2.669 1.00 89.19 110 PHE A N 1
ATOM 862 C CA . PHE A 1 110 ? -10.237 -6.766 -3.741 1.00 89.19 110 PHE A CA 1
ATOM 863 C C . PHE A 1 110 ? -10.983 -6.347 -5.019 1.00 89.19 110 PHE A C 1
ATOM 865 O O . PHE A 1 110 ? -10.508 -6.576 -6.128 1.00 89.19 110 PHE A O 1
ATOM 872 N N . ARG A 1 111 ? -12.128 -5.664 -4.871 1.00 89.12 111 ARG A N 1
ATOM 873 C CA . ARG A 1 111 ? -12.974 -5.212 -5.990 1.00 89.12 111 ARG A CA 1
ATOM 874 C C . ARG A 1 111 ? -12.277 -4.237 -6.940 1.00 89.12 111 ARG A C 1
ATOM 876 O O . ARG A 1 111 ? -12.751 -4.042 -8.052 1.00 89.12 111 ARG A O 1
ATOM 883 N N . TYR A 1 112 ? -11.172 -3.629 -6.513 1.00 93.00 112 TYR A N 1
ATOM 884 C CA . TYR A 1 112 ? -10.388 -2.696 -7.317 1.00 93.00 112 TYR A CA 1
ATOM 885 C C . TYR A 1 112 ? -9.150 -3.333 -7.956 1.00 93.00 112 TYR A C 1
ATOM 887 O O . TYR A 1 112 ? -8.489 -2.670 -8.748 1.00 93.00 112 TYR A O 1
ATOM 895 N N . VAL A 1 113 ? -8.850 -4.607 -7.678 1.00 92.12 113 VAL A N 1
ATOM 896 C CA . VAL A 1 113 ? -7.684 -5.308 -8.242 1.00 92.12 113 VAL A CA 1
ATOM 897 C C . VAL A 1 113 ? -7.776 -5.380 -9.773 1.00 92.12 113 VAL A C 1
ATOM 899 O O . VAL A 1 113 ? -6.879 -4.896 -10.465 1.00 92.12 113 VAL A O 1
ATOM 902 N N . GLU A 1 114 ? -8.878 -5.909 -10.310 1.00 91.12 114 GLU A N 1
ATOM 903 C CA . GLU A 1 114 ? -9.089 -6.025 -11.761 1.00 91.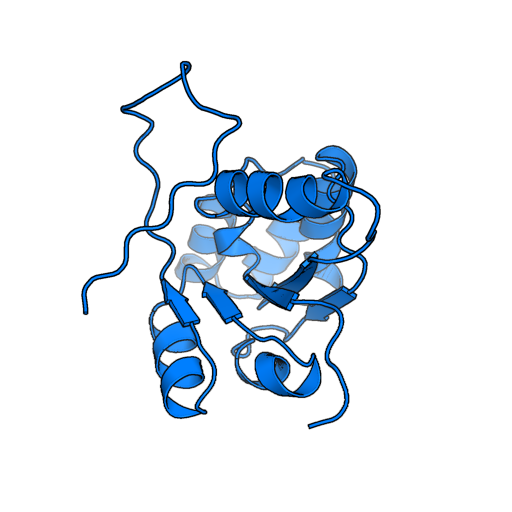12 114 GLU A CA 1
ATOM 904 C C . GLU A 1 114 ? -9.281 -4.655 -12.450 1.00 91.12 114 GLU A C 1
ATOM 906 O O . GLU A 1 114 ? -8.569 -4.399 -13.423 1.00 91.12 114 GLU A O 1
ATOM 911 N N . PRO A 1 115 ? -10.122 -3.717 -11.951 1.00 91.94 115 PRO A N 1
ATOM 912 C CA . PRO A 1 115 ? -10.259 -2.387 -12.556 1.00 91.94 115 PRO A CA 1
ATOM 913 C C . PRO A 1 115 ? -8.955 -1.587 -12.641 1.00 91.94 115 PRO A C 1
ATOM 915 O O . PRO A 1 115 ? -8.788 -0.770 -13.544 1.00 91.94 115 PRO A O 1
ATOM 918 N N . PHE A 1 116 ? -8.018 -1.808 -11.715 1.00 92.25 116 PHE A N 1
ATOM 919 C CA . PHE A 1 116 ? -6.703 -1.169 -11.765 1.00 92.25 116 PHE A CA 1
ATOM 920 C C . PHE A 1 116 ? -5.689 -1.912 -12.648 1.00 92.25 116 PHE A C 1
ATOM 922 O O . PHE A 1 116 ? -4.556 -1.433 -12.796 1.00 92.25 116 PHE A O 1
ATOM 929 N N . GLY A 1 117 ? -6.085 -3.041 -13.240 1.00 92.94 117 GLY A N 1
ATOM 930 C CA . GLY A 1 117 ? -5.259 -3.869 -14.109 1.00 92.94 117 GLY A CA 1
ATOM 931 C C . GLY A 1 117 ? -4.118 -4.562 -13.372 1.00 92.94 117 GLY A C 1
ATOM 932 O O . GLY A 1 117 ? -3.058 -4.754 -13.971 1.00 92.94 117 GLY A O 1
ATOM 933 N N . ALA A 1 118 ? -4.290 -4.880 -12.086 1.00 94.94 118 ALA A N 1
ATOM 934 C CA . ALA A 1 118 ? -3.261 -5.537 -11.289 1.00 94.94 118 ALA A CA 1
ATOM 935 C C . ALA A 1 118 ? -2.995 -6.967 -11.783 1.00 94.94 118 ALA A C 1
ATOM 937 O O . ALA A 1 118 ? -3.923 -7.743 -11.992 1.00 94.94 118 ALA A O 1
ATOM 938 N N . ASP A 1 119 ? -1.718 -7.309 -11.953 1.00 95.25 119 ASP A N 1
ATOM 939 C CA . ASP A 1 119 ? -1.268 -8.671 -12.266 1.00 95.25 119 ASP A CA 1
ATOM 940 C C . ASP A 1 119 ? -1.167 -9.530 -11.009 1.00 95.25 119 ASP A C 1
ATOM 942 O O . ASP A 1 119 ? -1.393 -10.736 -11.056 1.00 95.25 119 ASP A O 1
ATOM 946 N N . VAL A 1 120 ? -0.812 -8.901 -9.886 1.00 95.69 120 VAL A N 1
ATOM 947 C CA . VAL A 1 120 ? -0.699 -9.554 -8.586 1.00 95.69 120 VAL A CA 1
ATOM 948 C C . VAL A 1 120 ? -1.162 -8.621 -7.474 1.00 95.69 120 VAL A C 1
ATOM 950 O O . VAL A 1 120 ? -0.890 -7.418 -7.508 1.00 95.69 120 VAL A O 1
ATOM 953 N N . PHE A 1 121 ? -1.834 -9.180 -6.470 1.00 97.38 121 PHE A N 1
ATOM 954 C CA . PHE A 1 121 ? -2.244 -8.467 -5.266 1.00 97.38 121 PHE A CA 1
ATOM 955 C C . PHE A 1 121 ? -1.547 -9.001 -4.008 1.00 97.38 121 PHE A C 1
ATOM 957 O O . PHE A 1 121 ? -1.617 -10.185 -3.683 1.00 97.38 121 PHE A O 1
ATOM 964 N N . LEU A 1 122 ? -0.883 -8.110 -3.273 1.00 96.81 122 LEU A N 1
ATOM 965 C CA . LEU A 1 122 ? -0.171 -8.412 -2.033 1.00 96.81 122 LEU A CA 1
ATOM 966 C C . LEU A 1 122 ? -0.927 -7.814 -0.840 1.00 96.81 122 LEU A C 1
ATOM 968 O O . LEU A 1 122 ? -1.035 -6.590 -0.702 1.00 96.81 122 LEU A O 1
ATOM 972 N N . SER A 1 123 ? -1.432 -8.666 0.052 1.00 95.44 123 SER A N 1
ATOM 973 C CA . SER A 1 123 ? -2.229 -8.224 1.203 1.00 95.44 123 SER A CA 1
ATOM 974 C C . SER A 1 123 ? -1.815 -8.899 2.499 1.00 95.44 123 SER A C 1
ATOM 976 O O . SER A 1 123 ? -1.359 -10.034 2.498 1.00 95.44 123 SER A O 1
ATOM 978 N N . SER A 1 124 ? -1.989 -8.207 3.622 1.00 92.38 124 SER A N 1
ATOM 979 C CA . SER A 1 124 ? -1.889 -8.814 4.955 1.00 92.38 124 SER A CA 1
ATOM 980 C C . SER A 1 124 ? -3.216 -9.413 5.439 1.00 92.38 124 SER A C 1
ATOM 982 O O . SER A 1 124 ? -3.259 -9.994 6.517 1.00 92.38 124 SER A O 1
ATOM 984 N N . ASP A 1 125 ? -4.305 -9.257 4.679 1.00 92.00 125 ASP A N 1
ATOM 985 C CA . ASP A 1 125 ? -5.616 -9.853 4.961 1.00 92.00 125 ASP A CA 1
ATOM 986 C C . ASP A 1 125 ? -5.824 -11.124 4.108 1.00 92.00 125 ASP A C 1
ATOM 988 O O . ASP A 1 125 ? -6.001 -11.009 2.889 1.00 92.00 125 ASP A O 1
ATOM 992 N N . PRO A 1 126 ? -5.826 -12.329 4.715 1.00 93.50 126 PRO A N 1
ATOM 993 C CA . PRO A 1 126 ? -6.023 -13.587 3.996 1.00 93.50 126 PRO A CA 1
ATOM 994 C C . PRO A 1 126 ? -7.364 -13.681 3.262 1.00 93.50 126 PRO A C 1
ATOM 996 O O . PRO A 1 126 ? -7.441 -14.353 2.236 1.00 93.50 126 PRO A O 1
ATOM 999 N N . ASN A 1 127 ? -8.413 -13.006 3.746 1.00 94.25 127 ASN A N 1
ATOM 1000 C CA . ASN A 1 127 ? -9.717 -13.019 3.084 1.00 94.25 127 ASN A CA 1
ATOM 1001 C C . ASN A 1 127 ? -9.670 -12.232 1.774 1.00 94.25 127 ASN A C 1
ATOM 1003 O O . ASN A 1 127 ? -10.217 -12.679 0.768 1.00 94.25 127 ASN A O 1
ATOM 1007 N N . ASP A 1 128 ? -8.975 -11.089 1.751 1.00 94.50 128 ASP A N 1
ATOM 1008 C CA . ASP A 1 128 ? -8.789 -10.338 0.506 1.00 94.50 128 ASP A CA 1
ATOM 1009 C C . ASP A 1 128 ? -7.986 -11.151 -0.516 1.00 94.50 128 ASP A C 1
ATOM 1011 O O . ASP A 1 128 ? -8.304 -11.133 -1.706 1.00 94.50 128 ASP A O 1
ATOM 1015 N N . VAL A 1 129 ? -6.978 -11.899 -0.056 1.00 95.94 129 VAL A N 1
ATOM 1016 C CA . VAL A 1 129 ? -6.184 -12.795 -0.911 1.00 95.94 129 VAL A CA 1
ATOM 1017 C C . VAL A 1 129 ? -7.052 -13.917 -1.470 1.00 95.94 129 VAL A C 1
ATOM 1019 O O . VAL A 1 129 ? -7.071 -14.111 -2.682 1.00 95.94 129 VAL A O 1
ATOM 1022 N N . ALA A 1 130 ? -7.818 -14.608 -0.623 1.00 96.56 130 ALA A N 1
ATOM 1023 C CA . ALA A 1 130 ? -8.708 -15.684 -1.049 1.00 96.56 130 ALA A CA 1
ATOM 1024 C C . ALA A 1 130 ? -9.742 -15.201 -2.080 1.00 96.56 130 ALA A C 1
ATOM 1026 O O . ALA A 1 130 ? -9.909 -15.833 -3.122 1.00 96.56 130 ALA A O 1
ATOM 1027 N N . ASN A 1 131 ? -10.373 -14.048 -1.836 1.00 95.44 131 ASN A N 1
ATOM 1028 C CA . ASN A 1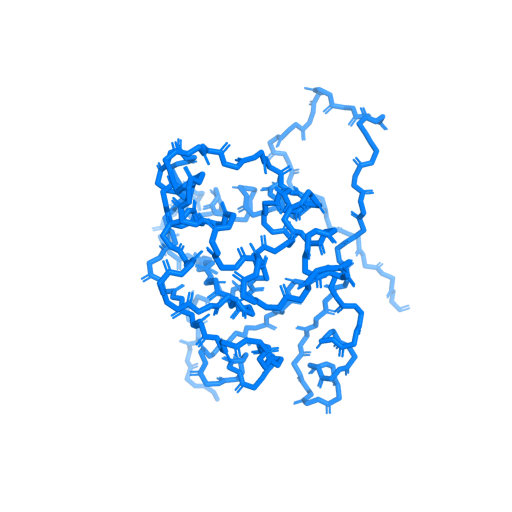 131 ? -11.331 -13.447 -2.769 1.00 95.44 131 ASN A CA 1
ATOM 1029 C C . ASN A 1 131 ? -10.676 -13.072 -4.107 1.00 95.44 131 ASN A C 1
ATOM 1031 O O . ASN A 1 131 ? -11.263 -13.281 -5.165 1.00 95.44 131 ASN A O 1
ATOM 1035 N N . THR A 1 132 ? -9.448 -12.548 -4.074 1.00 95.44 132 THR A N 1
ATOM 1036 C CA . THR A 1 132 ? -8.709 -12.177 -5.291 1.00 95.44 132 THR A CA 1
ATOM 1037 C C . THR A 1 132 ? -8.330 -13.407 -6.120 1.00 95.44 132 THR A C 1
ATOM 1039 O O . THR A 1 132 ? -8.507 -13.401 -7.338 1.00 95.44 132 THR A O 1
ATOM 1042 N N . LEU A 1 133 ? -7.894 -14.487 -5.461 1.00 96.00 133 LEU A N 1
ATOM 1043 C CA . LEU A 1 133 ? -7.608 -15.768 -6.114 1.00 96.00 133 LEU A CA 1
ATOM 1044 C C . LEU A 1 133 ? -8.866 -16.376 -6.747 1.00 96.00 133 LEU A C 1
ATOM 1046 O O . LEU A 1 133 ? -8.814 -16.846 -7.881 1.00 96.00 133 LEU A O 1
ATOM 1050 N N . GLN A 1 134 ? -10.008 -16.334 -6.051 1.00 95.12 134 GLN A N 1
ATOM 1051 C CA . GLN A 1 134 ? -11.294 -16.796 -6.594 1.00 95.12 134 GLN A CA 1
ATOM 1052 C C . GLN A 1 134 ? -11.748 -15.982 -7.812 1.00 95.12 134 GLN A C 1
ATOM 1054 O O . GLN A 1 134 ? -12.383 -16.531 -8.709 1.00 95.12 134 GLN A O 1
ATOM 1059 N N . ALA A 1 135 ? -11.391 -14.697 -7.869 1.00 91.50 135 ALA A N 1
ATOM 1060 C CA . ALA A 1 135 ? -11.629 -13.833 -9.022 1.00 91.50 135 ALA A CA 1
ATOM 1061 C C . ALA A 1 135 ? -10.641 -14.070 -10.186 1.00 91.50 135 ALA A C 1
ATOM 1063 O O . ALA A 1 135 ? -10.725 -13.391 -11.205 1.00 91.50 135 ALA A O 1
ATOM 1064 N N . GLY A 1 136 ? -9.713 -15.026 -10.062 1.00 93.06 136 GLY A N 1
ATOM 1065 C CA . GLY A 1 136 ? -8.770 -15.391 -11.121 1.00 93.06 136 GLY A CA 1
ATOM 1066 C C . GLY A 1 136 ? -7.546 -14.480 -11.232 1.00 93.06 136 GLY A C 1
ATOM 1067 O O . GLY A 1 136 ? -6.823 -14.568 -12.224 1.00 93.06 136 GLY A O 1
ATOM 1068 N N . VAL A 1 137 ? -7.286 -13.626 -10.236 1.00 93.69 137 VAL A N 1
ATOM 1069 C CA . VAL A 1 137 ? -6.089 -12.774 -10.191 1.00 93.69 137 VAL A CA 1
ATOM 1070 C C . VAL A 1 137 ? -5.078 -13.347 -9.200 1.00 93.69 137 VAL A C 1
ATOM 1072 O O . VAL A 1 137 ? -5.443 -13.798 -8.114 1.00 93.69 137 VAL A O 1
ATOM 1075 N N . ALA A 1 138 ? -3.790 -13.328 -9.554 1.00 95.62 138 ALA A N 1
ATOM 1076 C CA . ALA A 1 138 ? -2.742 -13.805 -8.660 1.00 95.62 138 ALA A CA 1
ATOM 1077 C C . ALA A 1 138 ? -2.713 -12.968 -7.372 1.00 95.62 138 ALA A C 1
ATOM 1079 O O . ALA A 1 138 ? -2.768 -11.738 -7.407 1.00 95.62 138 ALA A O 1
ATOM 1080 N N . ALA A 1 139 ? -2.601 -13.618 -6.218 1.00 96.69 139 ALA A N 1
ATOM 1081 C CA . ALA A 1 139 ? -2.509 -12.919 -4.945 1.00 96.69 139 ALA A CA 1
ATOM 1082 C C . ALA A 1 139 ? -1.707 -13.713 -3.918 1.00 96.69 139 ALA A C 1
ATOM 1084 O O . ALA A 1 139 ? -1.614 -14.937 -3.995 1.00 96.69 139 ALA A O 1
ATOM 1085 N N . ALA A 1 140 ? -1.134 -13.004 -2.949 1.00 95.69 140 ALA A N 1
ATOM 1086 C CA . ALA A 1 140 ? -0.350 -13.607 -1.882 1.00 95.69 140 ALA A CA 1
ATOM 1087 C C . ALA A 1 140 ? -0.561 -12.892 -0.544 1.00 95.69 140 ALA A C 1
ATOM 1089 O O . ALA A 1 140 ? -0.640 -11.659 -0.473 1.00 95.69 140 ALA A O 1
ATOM 1090 N N . THR A 1 141 ? -0.603 -13.693 0.524 1.00 95.50 141 THR A N 1
ATOM 1091 C CA . THR A 1 141 ? -0.655 -13.196 1.900 1.00 95.50 141 THR A CA 1
ATOM 1092 C C . THR A 1 141 ? 0.745 -12.842 2.377 1.00 95.50 141 THR A C 1
ATOM 1094 O O . THR A 1 141 ? 1.655 -13.670 2.373 1.00 95.50 141 THR A O 1
ATOM 1097 N N . MET A 1 142 ? 0.912 -11.610 2.838 1.00 92.44 142 MET A N 1
ATOM 1098 C CA . MET A 1 142 ? 2.175 -11.086 3.332 1.00 92.44 142 MET A CA 1
ATOM 1099 C C . MET A 1 142 ? 2.317 -11.385 4.819 1.00 92.44 142 MET A C 1
ATOM 1101 O O . MET A 1 142 ? 1.705 -10.725 5.661 1.00 92.44 142 MET A O 1
ATOM 1105 N N . LEU A 1 143 ? 3.145 -12.376 5.140 1.00 86.56 143 LEU A N 1
ATOM 1106 C CA . LEU A 1 143 ? 3.409 -12.768 6.520 1.00 86.56 143 LEU A CA 1
ATOM 1107 C C . LEU A 1 143 ? 4.349 -11.769 7.216 1.00 86.56 143 LEU A C 1
ATOM 1109 O O . LEU A 1 143 ? 5.232 -11.205 6.562 1.00 86.56 143 LEU A O 1
ATOM 1113 N N . PRO A 1 144 ? 4.193 -11.542 8.534 1.00 74.94 144 PRO A N 1
ATOM 1114 C CA . PRO A 1 144 ? 5.102 -10.701 9.302 1.00 74.94 144 PRO A CA 1
ATOM 1115 C C . PRO A 1 144 ? 6.551 -11.162 9.142 1.00 74.94 144 PRO A C 1
ATOM 1117 O O . PRO A 1 144 ? 6.882 -12.327 9.360 1.00 74.94 144 PRO A O 1
ATOM 1120 N N . TRP A 1 145 ? 7.430 -10.234 8.775 1.00 67.62 145 TRP A N 1
ATOM 1121 C CA . TRP A 1 145 ? 8.853 -10.518 8.655 1.00 67.62 145 TRP A CA 1
ATOM 1122 C C . TRP A 1 145 ? 9.505 -10.449 10.040 1.00 67.62 145 TRP A C 1
ATOM 1124 O O . TRP A 1 145 ? 9.717 -9.365 10.585 1.00 67.62 145 TRP A O 1
ATOM 1134 N N . THR A 1 146 ? 9.889 -11.585 10.620 1.00 57.75 146 THR A N 1
ATOM 1135 C CA . THR A 1 146 ? 10.815 -11.582 11.763 1.00 57.75 146 THR A CA 1
ATOM 1136 C C . THR A 1 146 ? 12.207 -11.181 11.276 1.00 57.75 146 THR A C 1
ATOM 1138 O O . THR A 1 146 ? 12.757 -11.838 10.396 1.00 57.75 146 THR A O 1
ATOM 1141 N N . LYS A 1 147 ? 12.792 -10.118 11.854 1.00 55.09 147 LYS A N 1
ATOM 1142 C CA . LYS A 1 147 ? 14.115 -9.506 11.552 1.00 55.09 147 LYS A CA 1
ATOM 1143 C C . LYS A 1 147 ? 15.342 -10.445 11.617 1.00 55.09 147 LYS A C 1
ATOM 1145 O O . LYS A 1 147 ? 16.477 -9.982 11.627 1.00 55.09 147 LYS A O 1
ATOM 1150 N N . ALA A 1 148 ? 15.157 -11.756 11.646 1.00 48.31 148 ALA A N 1
ATOM 1151 C CA . ALA A 1 148 ? 16.223 -12.738 11.666 1.00 48.31 148 ALA A CA 1
ATOM 1152 C C . ALA A 1 148 ? 16.555 -13.206 10.241 1.00 48.31 148 ALA A C 1
ATOM 1154 O O . ALA A 1 148 ? 16.159 -14.301 9.858 1.00 48.31 148 ALA A O 1
ATOM 1155 N N . ARG A 1 149 ? 17.269 -12.373 9.467 1.00 46.28 149 ARG A N 1
ATOM 1156 C CA . ARG A 1 149 ? 18.411 -12.759 8.601 1.00 46.28 149 ARG A CA 1
ATOM 1157 C C . ARG A 1 149 ? 18.677 -11.754 7.472 1.00 46.28 149 ARG A C 1
ATOM 1159 O O . ARG A 1 149 ? 17.780 -11.318 6.760 1.00 46.28 149 ARG A O 1
ATOM 1166 N N . ASP A 1 150 ? 19.972 -11.485 7.331 1.00 48.88 150 ASP A N 1
ATOM 1167 C CA . ASP A 1 150 ? 20.694 -10.988 6.160 1.00 48.88 150 ASP A CA 1
ATOM 1168 C C . ASP A 1 150 ? 20.679 -9.491 5.832 1.00 48.88 150 ASP A C 1
ATOM 1170 O O . ASP A 1 150 ? 20.176 -9.030 4.809 1.00 48.88 150 ASP A O 1
ATOM 1174 N N . SER A 1 151 ? 21.479 -8.755 6.609 1.00 53.78 151 SER A N 1
ATOM 1175 C CA . SER A 1 151 ? 22.136 -7.508 6.182 1.00 53.78 151 SER A CA 1
ATOM 1176 C C . SER A 1 151 ? 22.995 -7.672 4.914 1.00 53.78 151 SER A C 1
ATOM 1178 O O . SER A 1 151 ? 23.360 -6.680 4.294 1.00 53.78 151 SER A O 1
ATOM 1180 N N . ALA A 1 152 ? 23.328 -8.905 4.514 1.00 55.53 152 ALA A N 1
ATOM 1181 C CA . ALA A 1 152 ? 24.241 -9.194 3.408 1.00 55.53 152 ALA A CA 1
ATOM 1182 C C . ALA A 1 152 ? 23.585 -9.191 2.011 1.00 55.53 152 ALA A C 1
ATOM 1184 O O . ALA A 1 152 ? 24.301 -9.265 1.016 1.00 55.53 152 ALA A O 1
ATOM 1185 N N . ASN A 1 153 ? 22.248 -9.132 1.901 1.00 57.88 153 ASN A N 1
ATOM 1186 C CA . ASN A 1 153 ? 21.567 -9.340 0.613 1.00 57.88 153 ASN A CA 1
ATOM 1187 C C . ASN A 1 153 ? 20.307 -8.474 0.405 1.00 57.88 153 ASN A C 1
ATOM 1189 O O . ASN A 1 153 ? 19.318 -8.913 -0.190 1.00 57.88 153 ASN A O 1
ATOM 1193 N N . GLN A 1 154 ? 20.330 -7.230 0.895 1.00 64.81 154 GLN A N 1
ATOM 1194 C CA . GLN A 1 154 ? 19.193 -6.300 0.796 1.00 64.81 154 GLN A CA 1
ATOM 1195 C C . GLN A 1 154 ? 18.797 -5.964 -0.652 1.00 64.81 154 GLN A C 1
ATOM 1197 O O . GLN A 1 154 ? 17.642 -5.628 -0.905 1.00 64.81 154 GLN A O 1
ATOM 1202 N N . ASP A 1 155 ? 19.715 -6.147 -1.601 1.00 68.69 155 ASP A N 1
ATOM 1203 C CA . ASP A 1 155 ? 19.557 -5.715 -2.990 1.00 68.69 155 ASP A CA 1
ATOM 1204 C C . ASP A 1 155 ? 19.027 -6.795 -3.940 1.00 68.69 155 ASP A C 1
ATOM 1206 O O . ASP A 1 155 ? 18.608 -6.481 -5.053 1.00 68.69 155 ASP A O 1
ATOM 1210 N N . LYS A 1 156 ? 19.025 -8.070 -3.532 1.00 77.81 156 LYS A N 1
ATOM 1211 C CA . LYS A 1 156 ? 18.593 -9.167 -4.410 1.00 77.81 156 LYS A CA 1
ATOM 1212 C C . LYS A 1 156 ? 17.132 -9.530 -4.184 1.00 77.81 156 LYS A C 1
ATOM 1214 O O . LYS A 1 156 ? 16.694 -9.757 -3.051 1.00 77.81 156 LYS A O 1
ATOM 1219 N N . LEU A 1 157 ? 16.384 -9.627 -5.280 1.00 81.19 157 LEU A N 1
ATOM 1220 C CA . LEU A 1 157 ? 15.076 -10.272 -5.324 1.00 81.19 157 LEU A CA 1
ATOM 1221 C C . LEU A 1 157 ? 15.279 -11.774 -5.563 1.00 81.19 157 LEU A C 1
ATOM 1223 O O . LEU A 1 157 ? 15.818 -12.162 -6.596 1.00 81.19 157 LEU A O 1
ATOM 1227 N N . CYS A 1 158 ? 14.864 -12.603 -4.605 1.00 80.25 158 CYS A N 1
ATOM 1228 C CA . CYS A 1 158 ? 14.890 -14.060 -4.721 1.00 80.25 158 CYS A CA 1
ATOM 1229 C C . CYS A 1 158 ? 13.451 -14.562 -4.836 1.00 80.25 158 CYS A C 1
ATOM 1231 O O . CYS A 1 158 ? 12.633 -14.260 -3.969 1.00 80.25 158 CYS A O 1
ATOM 1233 N N . ILE A 1 159 ? 13.159 -15.319 -5.891 1.00 80.69 159 ILE A N 1
ATOM 1234 C CA . ILE A 1 159 ? 11.858 -15.950 -6.125 1.00 80.69 159 ILE A CA 1
ATOM 1235 C C . ILE A 1 159 ? 12.103 -17.455 -6.201 1.00 80.69 159 ILE A C 1
ATOM 1237 O O . ILE A 1 159 ? 13.003 -17.892 -6.919 1.00 80.69 159 ILE A O 1
ATOM 1241 N N . ALA A 1 160 ? 11.330 -18.224 -5.441 1.00 82.25 160 ALA A N 1
ATOM 1242 C CA . ALA A 1 160 ? 11.299 -19.679 -5.516 1.00 82.25 160 ALA A CA 1
ATOM 1243 C C . ALA A 1 160 ? 9.957 -20.112 -6.115 1.00 82.25 160 ALA A C 1
ATOM 1245 O O . ALA A 1 160 ? 8.939 -19.480 -5.844 1.00 82.25 160 ALA A O 1
ATOM 1246 N N . PHE A 1 161 ? 9.979 -21.170 -6.922 1.00 76.12 161 PHE A N 1
ATOM 1247 C CA . PHE A 1 161 ? 8.793 -21.777 -7.519 1.00 76.12 161 PHE A CA 1
ATOM 1248 C C . PHE A 1 161 ? 8.683 -23.210 -6.996 1.00 76.12 161 PHE A C 1
ATOM 1250 O O . PHE A 1 161 ? 9.630 -23.985 -7.150 1.00 76.12 161 PHE A O 1
ATOM 1257 N N . ASP A 1 162 ? 7.562 -23.550 -6.372 1.00 71.94 162 ASP A N 1
ATOM 1258 C CA . ASP A 1 162 ? 7.140 -24.917 -6.091 1.00 71.94 162 ASP A CA 1
ATOM 1259 C C . ASP A 1 162 ? 6.150 -25.339 -7.186 1.00 71.94 162 ASP A C 1
ATOM 1261 O O . ASP A 1 162 ? 5.060 -24.791 -7.309 1.00 71.94 162 ASP A O 1
ATOM 1265 N N . GLY A 1 163 ? 6.611 -26.214 -8.084 1.00 52.22 163 GLY A N 1
ATOM 1266 C CA . GLY A 1 163 ? 5.847 -26.668 -9.253 1.00 52.22 163 GLY A CA 1
ATOM 1267 C C . GLY A 1 163 ? 4.720 -27.635 -8.924 1.00 52.22 163 GLY A C 1
ATOM 1268 O O . GLY A 1 163 ? 4.807 -28.315 -7.877 1.00 52.22 163 GLY A O 1
#